Protein AF-A0A964J403-F1 (afdb_monomer)

Solvent-accessible surface area (backbone atoms only — not comparable to full-atom values): 7083 Å² total; per-residue (Å²): 131,87,76,81,50,73,26,56,71,43,78,73,84,52,28,34,39,56,77,39,86,55,48,78,87,80,58,82,90,54,31,36,55,50,78,41,98,69,36,28,32,37,31,54,94,53,37,98,90,30,70,61,93,86,65,82,60,70,53,76,48,68,51,94,95,44,49,76,67,77,96,79,87,60,98,64,79,47,72,49,69,34,85,66,67,69,48,75,48,76,55,98,92,43,80,44,85,40,45,54,77,39,71,50,73,54,72,82,129

Mean predicted aligned error: 5.18 Å

Nearest PDB structures (foldseek):
  3d82-assembly1_E  TM=8.783E-01  e=3.094E+00  Shewanella frigidimarina NCIMB 400
  4axo-assembly1_A  TM=6.082E-01  e=1.514E+00  Clostridioides difficile 630
  4axo-assembly1_B  TM=5.347E-01  e=1.921E+00  Clostridioides difficile 630

Secondary structure (DSSP, 8-state):
-PPPPBPPEEE-SSSEEE-SSSB----TTTB--EEETTTEEEE-S--SSS--SS----EEE--TT--SS-S---SSPEEEE--SSEEEEEETTEEEEEETT-EEEE---

Radius of gyration: 15.81 Å; Cα contacts (8 Å, |Δi|>4): 173; chains: 1; bounding box: 31×32×48 Å

Structure (mmCIF, N/CA/C/O backbone):
data_AF-A0A964J403-F1
#
_entry.id   AF-A0A964J403-F1
#
loop_
_atom_site.group_PDB
_atom_site.id
_atom_site.type_symbol
_atom_site.label_atom_id
_atom_site.label_alt_id
_atom_site.label_comp_id
_atom_site.label_asym_id
_atom_site.label_entity_id
_atom_site.label_seq_id
_atom_site.pdbx_PDB_ins_code
_atom_site.Cartn_x
_atom_site.Cartn_y
_atom_site.Cartn_z
_atom_site.occupancy
_atom_site.B_iso_or_equiv
_atom_site.auth_seq_id
_atom_site.auth_comp_id
_atom_site.auth_asym_id
_atom_site.auth_atom_id
_atom_site.pdbx_PDB_model_num
ATOM 1 N N . MET A 1 1 ? 5.113 17.030 -30.035 1.00 48.69 1 MET A N 1
ATOM 2 C CA . MET A 1 1 ? 5.174 16.683 -28.602 1.00 48.69 1 MET A CA 1
ATOM 3 C C . MET A 1 1 ? 5.613 15.235 -28.531 1.00 48.69 1 MET A C 1
ATOM 5 O O . MET A 1 1 ? 4.927 14.407 -29.115 1.00 48.69 1 MET A O 1
ATOM 9 N N . GLY A 1 2 ? 6.782 14.941 -27.960 1.00 63.09 2 GLY A N 1
ATOM 10 C CA . GLY A 1 2 ? 7.170 13.550 -27.713 1.00 63.09 2 GLY A CA 1
ATOM 11 C C . GLY A 1 2 ? 6.338 13.019 -26.549 1.00 63.09 2 GLY A C 1
ATOM 12 O O . GLY A 1 2 ? 6.264 13.692 -25.524 1.00 63.09 2 GLY A O 1
ATOM 13 N N . GLY A 1 3 ? 5.649 11.894 -26.736 1.00 78.44 3 GLY A N 1
ATOM 14 C CA . GLY A 1 3 ? 4.955 11.219 -25.639 1.00 78.44 3 GLY A CA 1
ATOM 15 C C . GLY A 1 3 ? 5.959 10.623 -24.652 1.00 78.44 3 GLY A C 1
ATOM 16 O O . GLY A 1 3 ? 7.084 10.306 -25.035 1.00 78.44 3 GLY A O 1
ATOM 17 N N . VAL A 1 4 ? 5.551 10.478 -23.393 1.00 85.31 4 VAL A N 1
ATOM 18 C CA . VAL A 1 4 ? 6.304 9.701 -22.400 1.00 85.31 4 VAL A CA 1
ATOM 19 C C . VAL A 1 4 ? 6.197 8.217 -22.777 1.00 85.31 4 VAL A C 1
ATOM 21 O O . VAL A 1 4 ? 5.108 7.750 -23.119 1.00 85.31 4 VAL A O 1
ATOM 24 N N . SER A 1 5 ? 7.316 7.491 -22.779 1.00 91.00 5 SER A N 1
ATOM 25 C CA . SER A 1 5 ? 7.351 6.055 -23.084 1.00 91.00 5 SER A CA 1
ATOM 26 C C . SER A 1 5 ? 6.756 5.212 -21.956 1.00 91.00 5 SER A C 1
ATOM 28 O O . SER A 1 5 ? 6.735 5.641 -20.803 1.00 91.00 5 SER A O 1
ATOM 30 N N . GLU A 1 6 ? 6.281 4.013 -22.299 1.00 92.62 6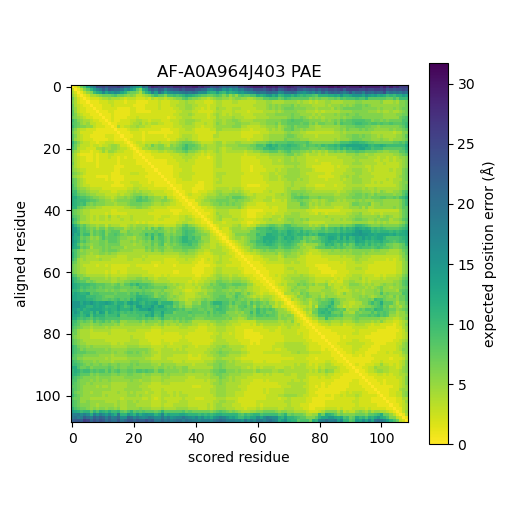 GLU A N 1
ATOM 31 C CA . GLU A 1 6 ? 5.914 3.006 -21.301 1.00 92.62 6 GLU A CA 1
ATOM 32 C C . GLU A 1 6 ? 7.178 2.507 -20.589 1.00 92.62 6 GLU A C 1
ATOM 34 O O . GLU A 1 6 ? 8.188 2.229 -21.242 1.00 92.62 6 GLU A O 1
ATOM 39 N N . ALA A 1 7 ? 7.119 2.424 -19.264 1.00 91.06 7 ALA A N 1
ATOM 40 C CA . ALA A 1 7 ? 8.159 1.863 -18.423 1.00 91.06 7 ALA A CA 1
ATOM 41 C C . ALA A 1 7 ? 8.146 0.327 -18.526 1.00 91.06 7 ALA A C 1
ATOM 43 O O . ALA A 1 7 ? 7.073 -0.279 -18.440 1.00 91.06 7 ALA A O 1
ATOM 44 N N . PRO A 1 8 ? 9.307 -0.330 -18.694 1.00 92.00 8 PRO A N 1
ATOM 45 C CA . PRO A 1 8 ? 9.379 -1.783 -18.636 1.00 92.00 8 PRO A CA 1
ATOM 46 C C . PRO A 1 8 ? 9.033 -2.292 -17.230 1.00 92.00 8 PRO A C 1
ATOM 48 O O . PRO A 1 8 ? 9.377 -1.666 -16.227 1.00 92.00 8 PRO A O 1
ATOM 51 N N . LEU A 1 9 ? 8.368 -3.448 -17.178 1.00 93.00 9 LEU A N 1
ATOM 52 C CA . LEU A 1 9 ? 8.121 -4.203 -15.953 1.00 93.00 9 LEU A CA 1
ATOM 53 C C . LEU A 1 9 ? 9.049 -5.415 -15.926 1.00 93.00 9 LEU A C 1
ATOM 55 O O . LEU A 1 9 ? 9.011 -6.242 -16.842 1.00 93.00 9 LEU A O 1
ATOM 59 N N . GLU A 1 10 ? 9.843 -5.538 -14.872 1.00 93.12 10 GLU A N 1
ATOM 60 C CA . GLU A 1 10 ? 10.769 -6.654 -14.683 1.00 93.12 10 GLU A CA 1
ATOM 61 C C . GLU A 1 10 ? 10.455 -7.407 -13.390 1.00 93.12 10 GLU A C 1
ATOM 63 O O . GLU A 1 10 ? 9.905 -6.849 -12.440 1.00 93.12 10 GLU A O 1
ATOM 68 N N . ASP A 1 11 ? 10.772 -8.701 -13.368 1.00 93.38 11 ASP A N 1
ATOM 69 C CA . ASP A 1 11 ? 10.603 -9.537 -12.181 1.00 93.38 11 ASP A CA 1
ATOM 70 C C . ASP A 1 11 ? 11.682 -9.199 -11.143 1.00 93.38 11 ASP A C 1
ATOM 72 O O . ASP A 1 11 ? 12.864 -9.492 -11.336 1.00 93.38 11 ASP A O 1
ATOM 76 N N . ALA A 1 12 ? 11.261 -8.596 -10.031 1.00 88.31 12 ALA A N 1
ATOM 77 C CA . ALA A 1 12 ? 12.111 -8.242 -8.897 1.00 88.31 12 ALA A CA 1
ATOM 78 C C . ALA A 1 12 ? 12.355 -9.429 -7.935 1.00 88.31 12 ALA A C 1
ATOM 80 O O . ALA A 1 12 ? 12.987 -9.281 -6.890 1.00 88.31 12 ALA A O 1
ATOM 81 N N . GLY A 1 13 ? 11.850 -10.623 -8.262 1.00 90.88 13 GLY A N 1
ATOM 82 C CA . GLY A 1 13 ? 11.938 -11.846 -7.461 1.00 90.88 13 GLY A CA 1
ATOM 83 C C . GLY A 1 13 ? 10.745 -12.061 -6.526 1.00 90.88 13 GLY A C 1
ATOM 84 O O . GLY A 1 13 ? 10.481 -13.195 -6.124 1.00 90.88 13 GLY A O 1
ATOM 85 N N . ALA A 1 14 ? 10.002 -10.999 -6.209 1.00 91.62 14 ALA A N 1
ATOM 86 C CA . ALA A 1 14 ? 8.753 -11.044 -5.444 1.00 91.62 14 ALA A CA 1
ATOM 87 C C . ALA A 1 14 ? 7.549 -10.492 -6.234 1.00 91.62 14 ALA A C 1
ATOM 89 O O . ALA A 1 14 ? 6.512 -10.192 -5.642 1.00 91.62 14 ALA A O 1
ATOM 90 N N . GLY A 1 15 ? 7.692 -10.363 -7.558 1.00 94.12 15 GLY A N 1
ATOM 91 C CA . GLY A 1 15 ? 6.688 -9.833 -8.481 1.00 94.12 15 GLY A CA 1
ATOM 92 C C . GLY A 1 15 ? 7.256 -8.756 -9.406 1.00 94.12 15 GLY A C 1
ATOM 93 O O . GLY A 1 15 ? 8.454 -8.481 -9.399 1.00 94.12 15 GLY A O 1
ATOM 94 N N . LEU A 1 16 ? 6.390 -8.162 -10.227 1.00 94.06 16 LEU A N 1
ATOM 95 C CA . LEU A 1 16 ? 6.773 -7.173 -11.233 1.00 94.06 16 LEU A CA 1
ATOM 96 C C . LEU A 1 16 ? 6.964 -5.776 -10.630 1.00 94.06 16 LEU A C 1
ATOM 98 O O . LEU A 1 16 ? 6.081 -5.272 -9.931 1.00 94.06 16 LEU A O 1
ATOM 102 N N . ALA A 1 17 ? 8.068 -5.122 -10.980 1.00 91.62 17 ALA A N 1
ATOM 103 C CA . ALA A 1 17 ? 8.355 -3.734 -10.630 1.00 91.62 17 ALA A CA 1
ATOM 104 C C . ALA A 1 17 ? 8.697 -2.911 -11.887 1.00 91.62 17 ALA A C 1
ATOM 106 O O . ALA A 1 17 ? 9.310 -3.448 -12.815 1.00 91.62 17 ALA A O 1
ATOM 107 N N . PRO A 1 18 ? 8.311 -1.622 -11.949 1.00 90.50 18 PRO A N 1
ATOM 108 C CA . PRO A 1 18 ? 8.768 -0.724 -13.004 1.00 90.50 18 PRO A CA 1
ATOM 109 C C . PRO A 1 18 ? 10.267 -0.423 -12.848 1.00 90.50 18 PRO A C 1
ATOM 111 O O . PRO A 1 18 ? 10.737 -0.123 -11.747 1.00 90.50 18 PRO A O 1
ATOM 114 N N . THR A 1 19 ? 11.022 -0.505 -13.948 1.00 88.12 19 THR A N 1
ATOM 115 C CA . THR A 1 19 ? 12.489 -0.317 -13.952 1.00 88.12 19 THR A CA 1
ATOM 116 C C . THR A 1 19 ? 12.965 0.887 -14.768 1.00 88.12 19 THR A C 1
ATOM 118 O O . THR A 1 19 ? 14.113 0.945 -15.216 1.00 88.12 19 THR A O 1
ATOM 121 N N . GLY A 1 20 ? 12.119 1.902 -14.944 1.00 83.81 20 GLY A N 1
ATOM 122 C CA . GLY A 1 20 ? 12.558 3.173 -15.505 1.00 83.81 20 GLY A CA 1
ATOM 123 C C . GLY A 1 20 ? 11.433 4.168 -15.729 1.00 83.81 20 GLY A C 1
ATOM 124 O O . GLY A 1 20 ? 10.280 3.790 -15.870 1.00 83.81 20 GLY A O 1
ATOM 125 N N . ASN A 1 21 ? 11.811 5.440 -15.859 1.00 82.94 21 ASN A N 1
ATOM 126 C CA . ASN A 1 21 ? 10.866 6.542 -16.027 1.00 82.94 21 ASN A CA 1
ATOM 127 C C . ASN A 1 21 ? 9.835 6.267 -17.137 1.00 82.94 21 ASN A C 1
ATOM 129 O O . ASN A 1 21 ? 10.196 6.011 -18.291 1.00 82.94 21 ASN A O 1
ATOM 133 N N . GLY A 1 22 ? 8.553 6.420 -16.822 1.00 87.31 22 GLY A N 1
ATOM 134 C CA . GLY A 1 22 ? 7.491 6.243 -17.800 1.00 87.31 22 GLY A CA 1
ATOM 135 C C . GLY A 1 22 ? 6.121 6.052 -17.172 1.00 87.31 22 GLY A C 1
ATOM 136 O O . GLY A 1 22 ? 5.941 6.203 -15.968 1.00 87.31 22 GLY A O 1
ATOM 137 N N . TRP A 1 23 ? 5.139 5.725 -18.006 1.00 90.31 23 TRP A N 1
ATOM 138 C CA . TRP A 1 23 ? 3.854 5.204 -17.532 1.00 90.31 23 TRP A CA 1
ATOM 139 C C . TRP A 1 23 ? 3.883 3.674 -17.540 1.00 90.31 23 TRP A C 1
ATOM 141 O O . TRP A 1 23 ? 4.597 3.089 -18.342 1.00 90.31 23 TRP A O 1
ATOM 151 N N . PHE A 1 24 ? 3.095 3.013 -16.698 1.00 91.31 24 PHE A N 1
ATOM 152 C CA . PHE A 1 24 ? 2.953 1.555 -16.717 1.00 91.31 24 PHE A CA 1
ATOM 153 C C . PHE A 1 24 ? 1.514 1.146 -16.408 1.00 91.31 24 PHE A C 1
ATOM 155 O O . PHE A 1 24 ? 0.753 1.891 -15.785 1.00 91.31 24 PHE A O 1
ATOM 162 N N . VAL A 1 25 ? 1.145 -0.063 -16.826 1.00 93.88 25 VAL A N 1
ATOM 163 C CA . VAL A 1 25 ? -0.095 -0.725 -16.411 1.00 93.88 25 VAL A CA 1
ATOM 164 C C . VAL A 1 25 ? 0.257 -2.107 -15.886 1.00 93.88 25 VAL A C 1
ATOM 166 O O . VAL A 1 25 ? 0.773 -2.948 -16.614 1.00 93.88 25 VAL A O 1
ATOM 169 N N . VAL A 1 26 ? -0.056 -2.357 -14.618 1.00 92.81 26 VAL A N 1
ATOM 170 C CA . VAL A 1 26 ? 0.216 -3.634 -13.957 1.00 92.81 26 VAL A CA 1
ATOM 171 C C . VAL A 1 26 ? -0.976 -4.040 -13.101 1.00 92.81 26 VAL A C 1
ATOM 173 O O . VAL A 1 26 ? -1.658 -3.201 -12.509 1.00 92.81 26 VAL A O 1
ATOM 176 N N . ASN A 1 27 ? -1.265 -5.338 -13.053 1.00 95.19 27 ASN A N 1
ATOM 177 C CA . ASN A 1 27 ? -2.257 -5.854 -12.124 1.00 95.19 27 ASN A CA 1
ATOM 178 C C . ASN A 1 27 ? -1.635 -5.943 -10.727 1.00 95.19 27 ASN A C 1
ATOM 180 O O . ASN A 1 27 ? -0.570 -6.527 -10.574 1.00 95.19 27 ASN A O 1
ATOM 184 N N . VAL A 1 28 ? -2.333 -5.441 -9.708 1.00 95.00 28 VAL A N 1
ATOM 185 C CA . VAL A 1 28 ? -1.893 -5.461 -8.299 1.00 95.00 28 VAL A CA 1
ATOM 186 C C . VAL A 1 28 ? -1.480 -6.860 -7.817 1.00 95.00 28 VAL A C 1
ATOM 188 O O . VAL A 1 28 ? -0.587 -7.006 -6.994 1.00 95.00 28 VAL A O 1
ATOM 191 N N . ARG A 1 29 ? -2.100 -7.925 -8.332 1.00 94.31 29 ARG A N 1
ATOM 192 C CA . ARG A 1 29 ? -1.731 -9.298 -7.948 1.00 94.31 29 ARG A CA 1
ATOM 193 C C . ARG A 1 29 ? -0.345 -9.718 -8.461 1.00 94.31 29 ARG A C 1
ATOM 195 O O . ARG A 1 29 ? 0.231 -10.650 -7.920 1.00 94.31 29 ARG A O 1
ATOM 202 N N . ASP A 1 30 ? 0.113 -9.087 -9.541 1.00 95.69 30 ASP A N 1
ATOM 203 C CA . ASP A 1 30 ? 1.316 -9.451 -10.286 1.00 95.69 30 ASP A CA 1
ATOM 204 C C . ASP A 1 30 ? 2.497 -8.524 -9.921 1.00 95.69 30 ASP A C 1
ATOM 206 O O . ASP A 1 30 ? 3.616 -8.772 -10.359 1.00 95.69 30 ASP A O 1
ATOM 210 N N . THR A 1 31 ? 2.274 -7.465 -9.127 1.00 94.69 31 THR A N 1
ATOM 211 C CA . THR A 1 31 ? 3.329 -6.535 -8.686 1.00 94.69 31 THR A CA 1
ATOM 212 C C . THR A 1 31 ? 4.264 -7.149 -7.659 1.00 94.69 31 THR A C 1
ATOM 214 O O . THR A 1 31 ? 3.938 -8.154 -7.039 1.00 94.69 31 THR A O 1
ATOM 217 N N . GLU A 1 32 ? 5.400 -6.505 -7.419 1.00 93.62 32 GLU A N 1
ATOM 218 C CA . GLU A 1 32 ? 6.256 -6.827 -6.283 1.00 93.62 32 GLU A CA 1
ATOM 219 C C . GLU A 1 32 ? 5.525 -6.607 -4.945 1.00 93.62 32 GLU A C 1
ATOM 221 O O . GLU A 1 32 ? 4.988 -5.526 -4.680 1.00 93.62 32 GLU A O 1
ATOM 226 N N . TRP A 1 33 ? 5.516 -7.639 -4.094 1.00 94.31 33 TRP A N 1
ATOM 227 C CA . TRP A 1 33 ? 4.949 -7.585 -2.745 1.00 94.31 33 TRP A CA 1
ATOM 228 C C . TRP A 1 33 ? 6.024 -7.736 -1.674 1.00 94.31 33 TRP A C 1
ATOM 230 O O . TRP A 1 33 ? 6.742 -8.734 -1.613 1.00 94.31 33 TRP A O 1
ATOM 240 N N . MET A 1 34 ? 6.047 -6.796 -0.734 1.00 91.75 34 MET A N 1
ATOM 241 C CA . MET A 1 34 ? 6.797 -6.929 0.510 1.00 91.75 34 MET A CA 1
ATOM 242 C C . MET A 1 34 ? 5.889 -7.489 1.599 1.00 91.75 34 MET A C 1
ATOM 244 O O . MET A 1 34 ? 4.747 -7.062 1.738 1.00 91.75 34 MET A O 1
ATOM 248 N N . THR A 1 35 ? 6.388 -8.442 2.389 1.00 91.25 35 THR A N 1
ATOM 249 C CA . THR A 1 35 ? 5.634 -9.052 3.495 1.00 91.25 35 THR A CA 1
ATOM 250 C C . THR A 1 35 ? 6.417 -8.963 4.797 1.00 91.25 35 THR A C 1
ATOM 252 O O . THR A 1 35 ? 7.594 -9.314 4.861 1.00 91.25 35 THR A O 1
ATOM 255 N N . SER A 1 36 ? 5.741 -8.525 5.853 1.00 88.44 36 SER A N 1
ATOM 256 C CA . SER A 1 36 ? 6.255 -8.402 7.210 1.00 88.44 36 SER A CA 1
ATOM 257 C C . SER A 1 36 ? 5.339 -9.124 8.189 1.00 88.44 36 SER A C 1
ATOM 259 O O . SER A 1 36 ? 4.125 -8.937 8.190 1.00 88.44 36 SER A O 1
ATOM 261 N N . GLN A 1 37 ? 5.931 -9.883 9.114 1.00 85.56 37 GLN A N 1
ATOM 262 C CA . GLN A 1 37 ? 5.174 -10.506 10.207 1.00 85.56 37 GLN A CA 1
ATOM 263 C C . GLN A 1 37 ? 4.542 -9.472 11.159 1.00 85.56 37 GLN A C 1
ATOM 265 O O . GLN A 1 37 ? 3.608 -9.800 11.892 1.00 85.56 37 GLN A O 1
ATOM 270 N N . SER A 1 38 ? 5.053 -8.237 11.164 1.00 86.06 38 SER A N 1
ATOM 271 C CA . SER A 1 38 ? 4.611 -7.171 12.069 1.00 86.06 38 SER A CA 1
ATOM 272 C C . SER A 1 38 ? 3.612 -6.208 11.430 1.00 86.06 38 SER A C 1
ATOM 274 O O . SER A 1 38 ? 2.743 -5.711 12.142 1.00 86.06 38 SER A O 1
ATOM 276 N N . PHE A 1 39 ? 3.740 -5.953 10.121 1.00 86.56 39 PHE A N 1
ATOM 277 C CA . PHE A 1 39 ? 3.044 -4.862 9.418 1.00 86.56 39 PHE A CA 1
ATOM 278 C C . PHE A 1 39 ? 2.166 -5.326 8.246 1.00 86.56 39 PHE A C 1
ATOM 280 O O . PHE A 1 39 ? 1.635 -4.505 7.507 1.00 86.56 39 PHE A O 1
ATOM 287 N N . GLY A 1 40 ? 2.003 -6.640 8.073 1.00 91.19 40 GLY A N 1
ATOM 288 C CA . GLY A 1 40 ? 1.246 -7.198 6.956 1.00 91.19 40 GLY A CA 1
ATOM 289 C C . GLY A 1 40 ? 2.042 -7.171 5.654 1.00 91.19 40 GLY A C 1
ATOM 290 O O . GLY A 1 40 ? 3.274 -7.241 5.664 1.00 91.19 40 GLY A O 1
ATOM 291 N N . SER A 1 41 ? 1.333 -7.096 4.535 1.00 94.19 41 SER A N 1
ATOM 292 C CA . SER A 1 41 ? 1.927 -7.106 3.198 1.00 94.19 41 SER A CA 1
ATOM 293 C C . SER A 1 41 ? 1.557 -5.847 2.433 1.00 94.19 41 SER A C 1
ATOM 295 O O . SER A 1 41 ? 0.457 -5.331 2.605 1.00 94.19 41 SER A O 1
ATOM 297 N N . GLY A 1 42 ? 2.432 -5.373 1.551 1.00 94.00 42 GLY A N 1
ATOM 298 C CA . GLY A 1 42 ? 2.097 -4.253 0.683 1.00 94.00 42 GLY A CA 1
ATOM 299 C C . GLY A 1 42 ? 2.917 -4.180 -0.595 1.00 94.00 42 GLY A C 1
ATOM 300 O O . GLY A 1 42 ? 4.011 -4.741 -0.681 1.00 94.00 42 GLY A O 1
ATOM 301 N N . CYS A 1 43 ? 2.372 -3.468 -1.577 1.00 93.56 43 CYS A N 1
ATOM 302 C CA . CYS A 1 43 ? 3.036 -3.128 -2.832 1.00 93.56 43 CYS A CA 1
ATOM 303 C C . CYS A 1 43 ? 3.016 -1.606 -3.034 1.00 93.56 43 CYS A C 1
ATOM 305 O O . CYS A 1 43 ? 1.986 -0.962 -2.817 1.00 93.56 43 CYS A O 1
ATOM 307 N N . MET A 1 44 ? 4.152 -1.031 -3.434 1.00 88.44 44 MET A N 1
ATOM 308 C CA . MET A 1 44 ? 4.357 0.427 -3.490 1.00 88.44 44 MET A CA 1
ATOM 309 C C . MET A 1 44 ? 4.297 1.009 -4.909 1.00 88.44 44 MET A C 1
ATOM 311 O O . MET A 1 44 ? 4.304 2.219 -5.055 1.00 88.44 44 MET A O 1
ATOM 315 N N . PHE A 1 45 ? 4.217 0.165 -5.947 1.00 89.62 45 PHE A N 1
ATOM 316 C CA . PHE A 1 45 ? 4.217 0.580 -7.364 1.00 89.62 45 PHE A CA 1
ATOM 317 C C . PHE A 1 45 ? 5.377 1.522 -7.750 1.00 89.62 45 PHE A C 1
ATOM 319 O O . PHE A 1 45 ? 5.279 2.272 -8.716 1.00 89.62 45 PHE A O 1
ATOM 326 N N . GLU A 1 46 ? 6.470 1.455 -6.998 1.00 84.06 46 GLU A N 1
ATOM 327 C CA . GLU A 1 46 ? 7.673 2.272 -7.119 1.00 84.06 46 GLU A CA 1
ATOM 328 C C . GLU A 1 46 ? 8.878 1.385 -6.807 1.00 84.06 46 GLU A C 1
ATOM 330 O O . GLU A 1 46 ? 8.757 0.394 -6.079 1.00 84.06 46 GLU A O 1
ATOM 335 N N . SER A 1 47 ? 10.046 1.753 -7.326 1.00 76.12 47 SER A N 1
ATOM 336 C CA . SER A 1 47 ? 11.314 1.100 -7.008 1.00 76.12 47 SER A CA 1
ATOM 337 C C . SER A 1 47 ? 12.331 2.118 -6.488 1.00 76.12 47 SER A C 1
ATOM 339 O O . SER A 1 47 ? 12.131 3.330 -6.549 1.00 76.12 47 SER A O 1
ATOM 341 N N . ARG A 1 48 ? 13.462 1.637 -5.957 1.00 69.81 48 ARG A N 1
ATOM 342 C CA . ARG A 1 48 ? 14.563 2.527 -5.537 1.00 69.81 48 ARG A CA 1
ATOM 343 C C . ARG A 1 48 ? 15.123 3.351 -6.695 1.00 69.81 48 ARG A C 1
ATOM 345 O O . ARG A 1 48 ? 15.645 4.437 -6.455 1.00 69.81 48 ARG A O 1
ATOM 352 N N . ASP A 1 49 ? 15.036 2.808 -7.904 1.00 70.38 49 ASP A N 1
ATOM 353 C CA . ASP A 1 49 ? 15.581 3.399 -9.121 1.00 70.38 49 ASP A CA 1
ATOM 354 C C . ASP A 1 49 ? 14.536 4.235 -9.882 1.00 70.38 49 ASP A C 1
ATOM 356 O O . ASP A 1 49 ? 14.904 5.018 -10.757 1.00 70.38 49 ASP A O 1
ATOM 360 N N . ASP A 1 50 ? 13.253 4.102 -9.527 1.00 75.31 50 ASP A N 1
ATOM 361 C CA . ASP A 1 50 ? 12.127 4.795 -10.153 1.00 75.31 50 ASP A CA 1
ATOM 362 C C . ASP A 1 50 ? 11.038 5.110 -9.112 1.00 75.31 50 ASP A C 1
ATOM 364 O O . ASP A 1 50 ? 10.181 4.279 -8.797 1.00 75.31 50 ASP A O 1
ATOM 368 N N . SER A 1 51 ? 11.112 6.314 -8.536 1.00 78.81 51 SER A N 1
ATOM 369 C CA . SER A 1 51 ? 10.138 6.837 -7.572 1.00 78.81 51 SER A CA 1
ATOM 370 C C . SER A 1 51 ? 9.205 7.862 -8.217 1.00 78.81 51 SER A C 1
ATOM 372 O O . SER A 1 51 ? 9.592 8.586 -9.136 1.00 78.81 51 SER A O 1
ATOM 374 N N . CYS A 1 52 ? 7.974 7.970 -7.717 1.00 79.75 52 CYS A N 1
ATOM 375 C CA . CYS A 1 52 ? 7.004 8.976 -8.123 1.00 79.75 52 CYS A CA 1
ATOM 376 C C . CYS A 1 5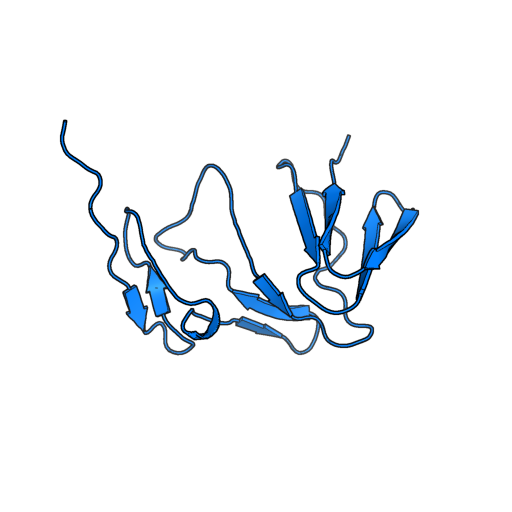2 ? 7.138 10.215 -7.219 1.00 79.75 52 CYS A C 1
ATOM 378 O O . CYS A 1 52 ? 6.647 10.245 -6.090 1.00 79.75 52 CYS A O 1
ATOM 380 N N . PRO A 1 53 ? 7.758 11.307 -7.699 1.00 78.88 53 PRO A N 1
ATOM 381 C CA . PRO A 1 53 ? 8.116 12.435 -6.839 1.00 78.88 53 PRO A CA 1
ATOM 382 C C . PRO A 1 53 ? 6.917 13.273 -6.377 1.00 78.88 53 PRO A C 1
ATOM 384 O O . PRO A 1 53 ? 7.075 14.142 -5.523 1.00 78.88 53 PRO A O 1
ATOM 387 N N . GLN A 1 54 ? 5.742 13.092 -6.985 1.00 84.31 54 GLN A N 1
ATOM 388 C CA . GLN A 1 54 ? 4.570 13.931 -6.724 1.00 84.31 54 GLN A CA 1
ATOM 389 C C . GLN A 1 54 ? 3.557 13.268 -5.793 1.00 84.31 54 GLN A C 1
ATOM 391 O O . GLN A 1 54 ? 2.967 13.955 -4.962 1.00 84.31 54 GLN A O 1
ATOM 396 N N . PHE A 1 55 ? 3.311 11.970 -5.965 1.00 85.50 55 PHE A N 1
ATOM 397 C CA . PHE A 1 55 ? 2.408 11.201 -5.117 1.00 85.50 55 PHE A CA 1
ATOM 398 C C . PHE A 1 55 ? 2.735 9.710 -5.223 1.00 85.50 55 PHE A C 1
ATOM 400 O O . PHE A 1 55 ? 2.922 9.199 -6.325 1.00 85.50 55 PHE A O 1
ATOM 407 N N . GLY A 1 56 ? 2.733 9.016 -4.089 1.00 88.19 56 GLY A N 1
ATOM 408 C CA . GLY A 1 56 ? 2.785 7.559 -4.036 1.00 88.19 56 GLY A CA 1
ATOM 409 C C . GLY A 1 56 ? 1.380 6.967 -3.946 1.00 88.19 56 GLY A C 1
ATOM 410 O O . GLY A 1 56 ? 0.463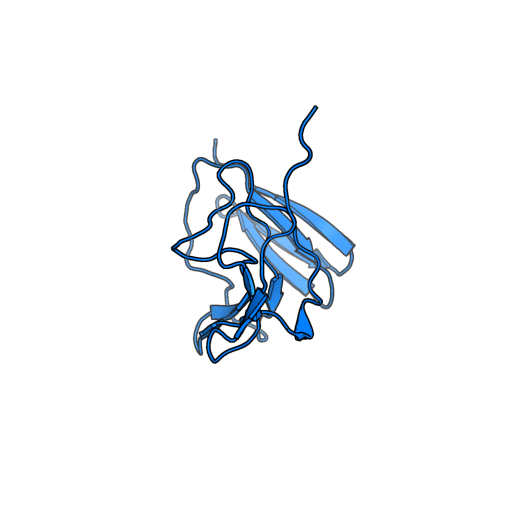 7.571 -3.387 1.00 88.19 56 GLY A O 1
ATOM 411 N N . ILE A 1 57 ? 1.203 5.766 -4.486 1.00 90.94 57 ILE A N 1
ATOM 412 C CA . ILE A 1 57 ? 0.049 4.913 -4.195 1.00 90.94 57 ILE A CA 1
ATOM 413 C C . ILE A 1 57 ? 0.617 3.614 -3.650 1.00 90.94 57 ILE A C 1
ATOM 415 O O . ILE A 1 57 ? 1.619 3.127 -4.148 1.00 90.94 57 ILE A O 1
ATOM 419 N N . ASN A 1 58 ? -0.029 3.026 -2.651 1.00 92.81 58 ASN A N 1
ATOM 420 C CA . ASN A 1 58 ? 0.275 1.670 -2.229 1.00 92.81 58 ASN A CA 1
ATOM 421 C C . ASN A 1 58 ? -1.018 0.889 -1.991 1.00 92.81 58 ASN A C 1
ATOM 423 O O . ASN A 1 58 ? -2.099 1.457 -1.814 1.00 92.81 58 ASN A O 1
ATOM 427 N N . VAL A 1 59 ? -0.909 -0.435 -2.03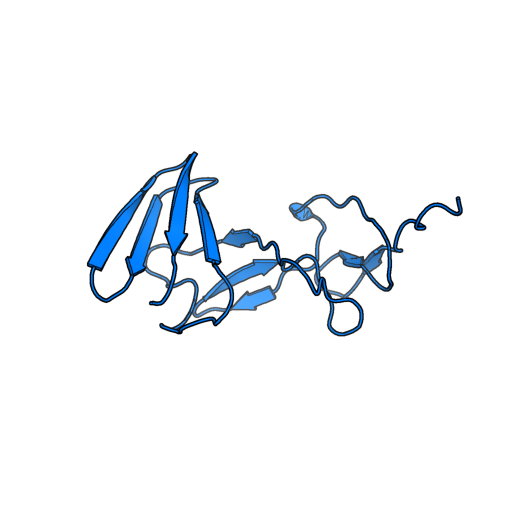7 1.00 95.25 59 VAL A N 1
ATOM 428 C CA . VAL A 1 59 ? -1.948 -1.331 -1.530 1.00 95.25 59 VAL A CA 1
ATOM 429 C C . VAL A 1 59 ? -1.343 -2.100 -0.373 1.00 95.25 59 VAL A C 1
ATOM 431 O O . VAL A 1 59 ? -0.336 -2.779 -0.552 1.00 95.25 59 VAL A O 1
ATOM 434 N N . SER A 1 60 ? -1.986 -2.010 0.789 1.00 94.75 60 SER A N 1
ATOM 435 C CA . SER A 1 60 ? -1.624 -2.762 1.990 1.00 94.75 60 SER A CA 1
ATOM 436 C C . SER A 1 60 ? -2.708 -3.774 2.347 1.00 94.75 60 SER A C 1
ATOM 438 O O . SER A 1 60 ? -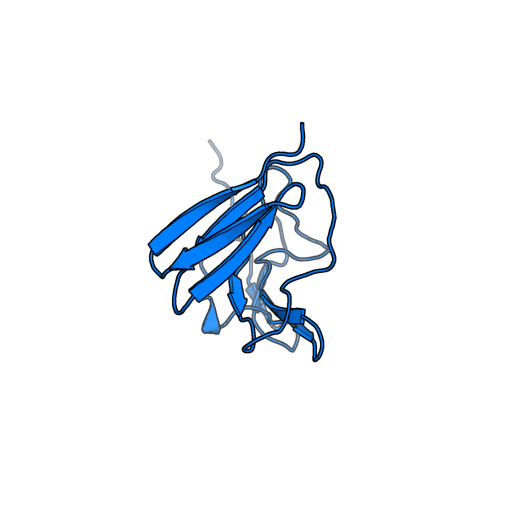3.905 -3.493 2.265 1.00 94.75 60 SER A O 1
ATOM 440 N N . VAL A 1 61 ? -2.278 -4.947 2.797 1.00 94.62 61 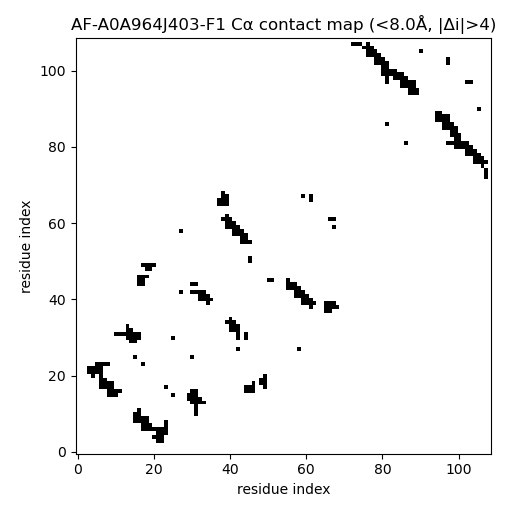VAL A N 1
ATOM 441 C CA . VAL A 1 61 ? -3.112 -6.003 3.367 1.00 94.62 61 VAL A CA 1
ATOM 442 C C . VAL A 1 61 ? -2.696 -6.189 4.819 1.00 94.62 61 VAL A C 1
ATOM 444 O O . VAL A 1 61 ? -1.549 -6.531 5.110 1.00 94.62 61 VAL A O 1
ATOM 447 N N . LEU A 1 62 ? -3.640 -5.950 5.728 1.00 93.56 62 LEU A N 1
ATOM 448 C CA . LEU A 1 62 ? -3.428 -6.021 7.170 1.00 93.56 62 LEU A CA 1
ATOM 449 C C . LEU A 1 62 ? -4.087 -7.271 7.740 1.00 93.56 62 LEU A C 1
ATOM 451 O O . LEU A 1 62 ? -5.254 -7.550 7.466 1.00 93.56 62 LEU A O 1
ATOM 455 N N . GLU A 1 63 ? -3.350 -7.983 8.586 1.00 90.31 63 GLU A N 1
ATOM 456 C CA . GLU A 1 63 ? -3.919 -9.053 9.400 1.00 90.31 63 GLU A CA 1
ATOM 457 C C . GLU A 1 63 ? -4.743 -8.474 10.564 1.00 90.31 63 GLU A C 1
ATOM 459 O O . GLU A 1 63 ? -4.419 -7.394 11.075 1.00 90.31 63 GLU A O 1
ATOM 464 N N . PRO A 1 64 ? -5.776 -9.185 11.054 1.00 89.06 64 PRO A N 1
ATOM 465 C CA . PRO A 1 64 ? -6.578 -8.730 12.185 1.00 89.06 64 PRO A CA 1
ATOM 466 C C . PRO A 1 64 ? -5.723 -8.349 13.402 1.00 89.06 64 PRO A C 1
ATOM 468 O O . PRO A 1 64 ? -4.922 -9.138 13.904 1.00 89.06 64 PRO A O 1
ATOM 471 N N . GLY A 1 65 ? -5.902 -7.119 13.887 1.00 87.06 65 GLY A N 1
ATOM 472 C CA . GLY A 1 65 ? -5.164 -6.584 15.035 1.00 87.06 65 GLY A CA 1
ATOM 473 C C . GLY A 1 65 ? -3.709 -6.188 14.752 1.00 87.06 65 GLY A C 1
ATOM 474 O O . GLY A 1 65 ? -3.003 -5.821 15.692 1.00 87.06 65 GLY A O 1
ATOM 475 N N . ARG A 1 66 ? -3.239 -6.244 13.498 1.00 87.81 66 ARG A N 1
ATOM 476 C CA . ARG A 1 66 ? -1.908 -5.753 13.112 1.00 87.81 66 ARG A CA 1
ATOM 477 C C . ARG A 1 66 ? -1.965 -4.315 12.592 1.00 87.81 66 ARG A C 1
ATOM 479 O O . ARG A 1 66 ? -2.866 -3.986 11.823 1.00 87.81 66 ARG A O 1
ATOM 486 N N . PRO A 1 67 ? -1.013 -3.455 12.994 1.00 87.25 67 PRO A N 1
ATOM 487 C CA . PRO A 1 67 ? -0.916 -2.110 12.448 1.00 87.25 67 PRO A CA 1
ATOM 488 C C . PRO A 1 67 ? -0.300 -2.135 11.042 1.00 87.25 67 PRO A C 1
ATOM 490 O O . PRO A 1 67 ? 0.524 -2.995 10.744 1.00 87.25 67 PRO A O 1
ATOM 493 N N . ASN A 1 68 ? -0.644 -1.151 10.208 1.00 83.50 68 ASN A N 1
ATOM 494 C CA . ASN A 1 68 ? 0.013 -0.927 8.911 1.00 83.50 68 ASN A CA 1
ATOM 495 C C . ASN A 1 68 ? 1.451 -0.407 9.071 1.00 83.50 68 ASN A C 1
ATOM 497 O O . ASN A 1 68 ? 2.328 -0.684 8.263 1.00 83.50 68 ASN A O 1
ATOM 501 N N . CYS A 1 69 ? 1.695 0.366 10.125 1.00 80.75 69 CYS A N 1
ATOM 502 C CA . CYS A 1 69 ? 2.954 1.054 10.366 1.00 80.75 69 CYS A CA 1
ATOM 503 C C . CYS A 1 69 ? 3.051 1.476 11.838 1.00 80.75 69 CYS A C 1
ATOM 505 O O . CYS A 1 69 ? 2.093 1.367 12.608 1.00 80.75 69 CYS A O 1
ATOM 507 N N . LEU A 1 70 ? 4.231 1.942 12.245 1.00 82.69 70 LEU A N 1
ATOM 508 C CA . LEU A 1 70 ? 4.367 2.678 13.499 1.00 82.69 70 LEU A CA 1
ATOM 509 C C . LEU A 1 70 ? 3.774 4.081 13.331 1.00 82.69 70 LEU A C 1
ATOM 511 O O . LEU A 1 70 ? 3.749 4.619 12.224 1.00 82.69 70 LEU A O 1
ATOM 515 N N . TYR A 1 71 ? 3.324 4.674 14.438 1.00 75.44 71 TYR A N 1
ATOM 516 C CA . TYR A 1 71 ? 2.851 6.056 14.447 1.00 75.44 71 TYR A CA 1
ATOM 517 C C . TYR A 1 71 ? 3.965 6.987 13.952 1.00 75.44 71 TYR A C 1
ATOM 519 O O . TYR A 1 71 ? 5.055 7.004 14.530 1.00 75.44 71 TYR A O 1
ATOM 527 N N . HIS A 1 72 ? 3.701 7.727 12.880 1.00 77.56 72 HIS A N 1
ATOM 528 C CA . HIS A 1 72 ? 4.639 8.663 12.273 1.00 77.56 72 HIS A CA 1
ATOM 529 C C . HIS A 1 72 ? 3.886 9.871 11.714 1.00 77.56 72 HIS A C 1
ATOM 531 O O . HIS A 1 72 ? 2.663 9.850 11.586 1.00 77.56 72 HIS A O 1
ATOM 537 N N . SER A 1 73 ? 4.635 10.929 11.425 1.00 79.44 73 SER A N 1
ATOM 538 C CA . SER A 1 73 ? 4.154 12.108 10.714 1.00 79.44 73 SER A CA 1
ATOM 539 C C . SER A 1 73 ? 4.848 12.174 9.363 1.00 79.44 73 SER A C 1
ATOM 541 O O . SER A 1 73 ? 6.075 12.049 9.311 1.00 79.44 73 SER A O 1
ATOM 543 N N . GLU A 1 74 ? 4.093 12.436 8.307 1.00 76.44 74 GLU A N 1
ATOM 544 C CA . GLU A 1 74 ? 4.645 12.790 7.004 1.00 76.44 74 GLU A CA 1
ATOM 545 C C . GLU A 1 74 ? 4.427 14.277 6.724 1.00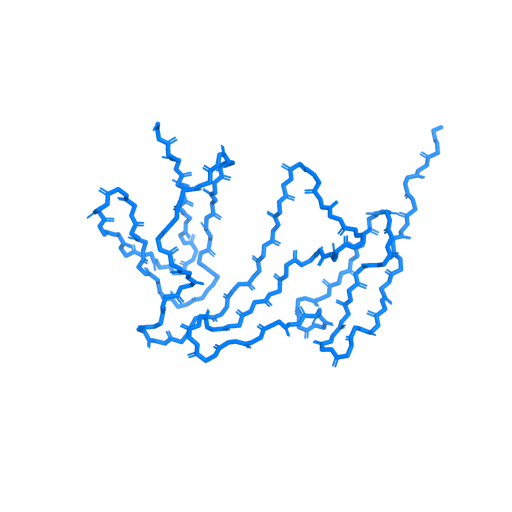 76.44 74 GLU A C 1
ATOM 547 O O . GLU A 1 74 ? 3.407 14.849 7.100 1.00 76.44 74 GLU A O 1
ATOM 552 N N . GLU A 1 75 ? 5.387 14.918 6.049 1.00 80.31 75 GLU A N 1
ATOM 553 C CA . GLU A 1 75 ? 5.186 16.284 5.538 1.00 80.31 75 GLU A CA 1
ATOM 554 C C . GLU A 1 75 ? 4.157 16.303 4.396 1.00 80.31 75 GLU A C 1
ATOM 556 O O . GLU A 1 75 ? 3.495 17.315 4.153 1.00 80.31 75 GLU A O 1
ATOM 561 N N . ALA A 1 76 ? 4.032 15.180 3.684 1.00 82.88 76 ALA A N 1
ATOM 562 C CA . ALA A 1 76 ? 3.064 14.990 2.623 1.00 82.88 76 ALA A CA 1
ATOM 563 C C . ALA A 1 76 ? 1.678 14.659 3.187 1.00 82.88 76 ALA A C 1
ATOM 565 O O . ALA A 1 76 ? 1.511 14.111 4.273 1.00 82.88 76 ALA A O 1
ATOM 566 N N . GLN A 1 77 ? 0.650 14.991 2.412 1.00 85.88 77 GLN A N 1
ATOM 567 C CA . GLN A 1 77 ? -0.710 14.619 2.755 1.00 85.88 77 GLN A CA 1
ATOM 568 C C . GLN A 1 77 ? -0.944 13.136 2.455 1.00 85.88 77 GLN A C 1
ATOM 570 O O . GLN A 1 77 ? -0.861 12.724 1.298 1.00 85.88 77 GLN A O 1
ATOM 575 N N . GLU A 1 78 ? -1.368 12.376 3.459 1.00 89.62 78 GLU A N 1
ATOM 576 C CA . GLU A 1 78 ? -1.730 10.970 3.296 1.00 89.62 78 GLU A CA 1
ATOM 577 C C . GLU A 1 78 ? -3.247 10.772 3.217 1.00 89.62 78 GLU A C 1
ATOM 579 O O . GLU A 1 78 ? -4.046 11.447 3.879 1.00 89.62 78 GLU A O 1
ATOM 584 N N . ALA A 1 79 ? -3.671 9.814 2.397 1.00 92.25 79 ALA A N 1
ATOM 585 C CA . ALA A 1 79 ? -5.064 9.412 2.300 1.00 92.25 79 ALA A CA 1
ATOM 586 C C . ALA A 1 79 ? -5.189 7.894 2.191 1.00 92.25 79 ALA A C 1
ATOM 588 O O . ALA A 1 79 ? -4.380 7.223 1.558 1.00 92.25 79 ALA A O 1
ATOM 589 N N . PHE A 1 80 ? -6.256 7.369 2.780 1.00 94.00 80 PHE A N 1
ATOM 590 C CA . PHE A 1 80 ? -6.555 5.950 2.855 1.00 94.00 80 PHE A CA 1
ATOM 591 C C . PHE A 1 80 ? -7.924 5.685 2.230 1.00 94.00 80 PHE A C 1
ATOM 593 O O . PHE A 1 80 ? -8.858 6.478 2.386 1.00 94.00 80 PHE A O 1
ATOM 600 N N . LEU A 1 81 ? -8.058 4.553 1.544 1.00 96.31 81 LEU A N 1
ATOM 601 C CA . LEU A 1 81 ? -9.324 4.016 1.050 1.00 96.31 81 LEU A CA 1
ATOM 602 C C . LEU A 1 81 ? -9.395 2.538 1.425 1.00 96.31 81 LEU A C 1
ATOM 604 O O . LEU A 1 81 ? -8.550 1.747 1.006 1.00 96.31 81 LEU A O 1
ATOM 608 N N . VAL A 1 82 ? -10.419 2.144 2.181 1.00 96.81 82 VAL A N 1
ATOM 609 C CA . VAL A 1 82 ? -10.600 0.736 2.548 1.00 96.81 82 VAL A CA 1
ATOM 610 C C . VAL A 1 82 ? -11.229 -0.010 1.373 1.00 96.81 82 VAL A C 1
ATOM 612 O O . VAL A 1 82 ? -12.409 0.165 1.072 1.00 96.81 82 VAL A O 1
ATOM 615 N N . LEU A 1 83 ? -10.459 -0.866 0.700 1.00 96.19 83 LEU A N 1
ATOM 616 C CA . LEU A 1 83 ? -10.966 -1.661 -0.427 1.00 96.19 83 LEU A CA 1
ATOM 617 C C . LEU A 1 83 ? -11.862 -2.822 0.034 1.00 96.19 83 LEU A C 1
ATOM 619 O O . LEU A 1 83 ? -12.864 -3.133 -0.610 1.00 96.19 83 LEU A O 1
ATOM 623 N N . SER A 1 84 ? -11.510 -3.454 1.155 1.00 96.12 84 SER A N 1
ATOM 624 C CA . SER A 1 84 ? -12.225 -4.588 1.744 1.00 96.12 84 SER A CA 1
ATOM 625 C C . SER A 1 84 ? -11.971 -4.658 3.251 1.00 96.12 84 SER A C 1
ATOM 627 O O . SER A 1 84 ? -10.938 -4.188 3.722 1.00 96.12 84 SER A O 1
ATOM 629 N N . GLY A 1 85 ? -12.900 -5.266 3.991 1.00 95.00 85 GLY A N 1
ATOM 630 C CA . GLY A 1 85 ? -12.819 -5.400 5.445 1.00 95.00 85 GLY A CA 1
ATOM 631 C C . GLY A 1 85 ? -13.095 -4.096 6.195 1.00 95.00 85 GLY A C 1
ATOM 632 O O . GLY A 1 85 ? -13.871 -3.248 5.743 1.00 95.00 85 GLY A O 1
ATOM 633 N N . GLU A 1 86 ? -12.467 -3.975 7.358 1.00 94.81 86 GLU A N 1
ATOM 634 C CA . GLU A 1 86 ? -12.523 -2.810 8.236 1.00 94.81 86 GLU A CA 1
ATOM 635 C C . GLU A 1 86 ? -11.129 -2.511 8.793 1.00 94.81 86 GLU A C 1
ATOM 637 O O . GLU A 1 86 ? -10.295 -3.406 8.939 1.00 94.81 86 GLU A O 1
ATOM 642 N N . CYS A 1 87 ? -10.866 -1.239 9.072 1.00 93.69 87 CYS A N 1
ATOM 643 C CA . CYS A 1 87 ? -9.598 -0.761 9.605 1.00 93.69 87 CYS A CA 1
ATOM 644 C C . CYS A 1 87 ? -9.861 0.276 10.697 1.00 93.69 87 CYS A C 1
ATOM 646 O O . CYS A 1 87 ? -10.878 0.967 10.680 1.00 93.69 87 CYS A O 1
ATOM 648 N N . LYS A 1 88 ? -8.930 0.409 11.639 1.00 94.06 88 LYS A N 1
ATOM 649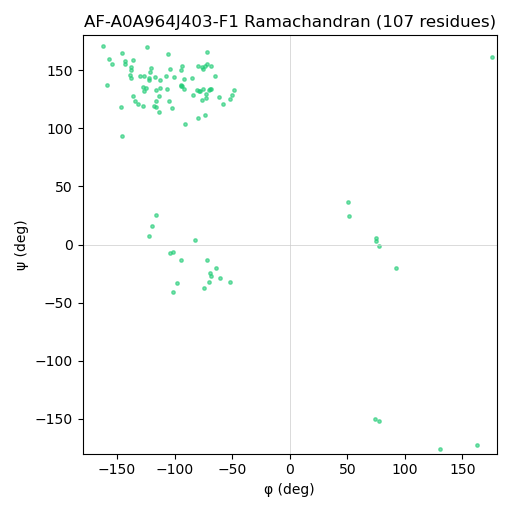 C CA . LYS A 1 88 ? -8.938 1.494 12.614 1.00 94.06 88 LYS A CA 1
ATOM 650 C C . LYS A 1 88 ? -7.908 2.543 12.206 1.00 94.06 88 LYS A C 1
ATOM 652 O O . LYS A 1 88 ? -6.713 2.259 12.193 1.00 94.06 88 LYS A O 1
ATOM 657 N N . LEU A 1 89 ? -8.374 3.752 11.917 1.00 93.25 89 LEU A N 1
ATOM 658 C CA . LEU A 1 89 ? -7.531 4.930 11.767 1.00 93.25 89 LEU A CA 1
ATOM 659 C C . LEU A 1 89 ? -7.257 5.532 13.147 1.00 93.25 89 LEU A C 1
ATOM 661 O O . LEU A 1 89 ? -8.194 5.801 13.899 1.00 93.25 89 LEU A O 1
ATOM 665 N N . LEU A 1 90 ? -5.982 5.763 13.450 1.00 91.06 90 LEU A N 1
ATOM 666 C CA . LEU A 1 90 ? -5.533 6.523 14.613 1.00 91.06 90 LEU A CA 1
ATOM 667 C C . LEU A 1 90 ? -4.864 7.806 14.112 1.00 91.06 90 LEU A C 1
ATOM 669 O O . LEU A 1 90 ? -3.822 7.731 13.467 1.00 91.06 90 LEU A O 1
ATOM 673 N 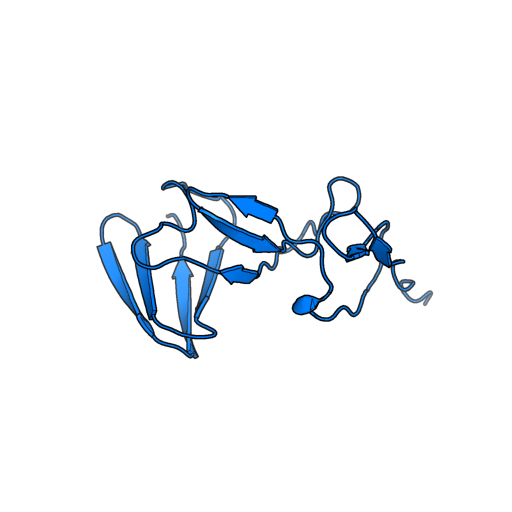N . VAL A 1 91 ? -5.456 8.965 14.396 1.00 89.50 91 VAL A N 1
ATOM 674 C CA . VAL A 1 91 ? -4.951 10.280 13.965 1.00 89.50 91 VAL A CA 1
ATOM 675 C C . VAL A 1 91 ? -5.006 11.254 15.135 1.00 89.50 91 VAL A C 1
ATOM 677 O O . VAL A 1 91 ? -6.059 11.415 15.743 1.00 89.50 91 VAL A O 1
ATOM 680 N N . GLU A 1 92 ? -3.872 11.863 15.492 1.00 87.38 92 GLU A N 1
ATOM 681 C CA . GLU A 1 92 ? -3.769 12.808 16.622 1.00 87.38 92 GLU A CA 1
ATOM 682 C C . GLU A 1 92 ? -4.363 12.266 17.941 1.00 87.38 92 GLU A C 1
ATOM 684 O O . GLU A 1 92 ? -4.995 12.977 18.719 1.00 87.38 92 GLU A O 1
ATOM 689 N N . GLY A 1 93 ? -4.189 10.962 18.189 1.00 87.56 93 GLY A N 1
ATOM 690 C CA . GLY A 1 93 ? -4.735 10.273 19.364 1.00 87.56 93 GLY A CA 1
ATOM 691 C C . GLY A 1 93 ? -6.232 9.943 19.292 1.00 87.56 93 GLY A C 1
ATOM 692 O O . GLY A 1 93 ? -6.749 9.305 20.209 1.00 87.56 93 GLY A O 1
ATOM 693 N N . GLU A 1 94 ? -6.930 10.320 18.218 1.00 91.50 94 GLU A N 1
ATOM 694 C CA . GLU A 1 94 ? -8.321 9.942 17.985 1.00 91.50 94 GLU A CA 1
ATOM 695 C C . GLU A 1 94 ? -8.439 8.660 17.162 1.00 91.50 94 GLU A C 1
ATOM 697 O O . GLU A 1 94 ? -7.823 8.508 16.107 1.00 91.50 94 GLU A O 1
ATOM 702 N N . GLU A 1 95 ? -9.303 7.753 17.621 1.00 94.12 95 GLU A N 1
ATOM 703 C CA . GLU A 1 95 ? -9.646 6.532 16.897 1.00 94.12 95 GLU A CA 1
ATOM 704 C C . GLU A 1 95 ? -10.915 6.719 16.051 1.00 94.12 95 GLU A C 1
ATOM 706 O O . GLU A 1 95 ? -11.931 7.273 16.499 1.00 94.12 95 GLU A O 1
ATOM 711 N N . ARG A 1 96 ? -10.869 6.211 14.817 1.00 95.44 96 ARG A N 1
ATOM 712 C CA . ARG A 1 96 ? -12.006 6.115 13.898 1.00 95.44 96 ARG A CA 1
ATOM 713 C C . ARG A 1 96 ? -12.017 4.750 13.225 1.00 95.44 96 ARG A C 1
ATOM 715 O O . ARG A 1 96 ? -11.019 4.325 12.652 1.00 95.44 96 ARG A O 1
ATOM 722 N N . GLU A 1 97 ? -13.153 4.071 13.281 1.00 96.00 97 GLU A N 1
ATOM 723 C CA . GLU A 1 97 ? -13.373 2.861 12.490 1.00 96.00 97 GLU A CA 1
ATOM 724 C C . GLU A 1 97 ? -13.709 3.254 11.051 1.00 96.00 97 GLU A C 1
ATOM 726 O O . GLU A 1 97 ? -14.546 4.127 10.826 1.00 96.00 97 GLU A O 1
ATOM 731 N N . LEU A 1 98 ? -13.049 2.605 10.096 1.00 96.38 98 LEU A N 1
ATOM 732 C CA . LEU A 1 98 ? -13.281 2.740 8.666 1.00 96.38 98 LEU A CA 1
ATOM 733 C C . LEU A 1 98 ? -13.769 1.406 8.108 1.00 96.38 98 LEU A C 1
ATOM 735 O O . LEU A 1 98 ? -13.177 0.355 8.359 1.00 96.38 98 LEU A O 1
ATOM 739 N N . LYS A 1 99 ? -14.826 1.455 7.309 1.00 97.00 99 LYS A N 1
ATOM 740 C CA . LYS A 1 99 ? -15.431 0.310 6.627 1.00 97.00 99 LYS A CA 1
ATOM 741 C C . LYS A 1 99 ? -15.099 0.330 5.144 1.00 97.00 99 LYS A C 1
ATOM 743 O O . LYS A 1 99 ? -14.702 1.349 4.584 1.00 97.00 99 LYS A O 1
ATOM 748 N N . ALA A 1 100 ? -15.305 -0.804 4.479 1.00 97.62 100 ALA A N 1
ATOM 749 C CA . ALA A 1 100 ? -15.131 -0.910 3.036 1.00 97.62 100 ALA A CA 1
ATOM 750 C C . ALA A 1 100 ? -15.829 0.235 2.278 1.00 97.62 100 ALA A C 1
ATOM 752 O O . ALA A 1 100 ? -17.018 0.492 2.475 1.00 97.62 100 ALA A O 1
ATOM 753 N N . ARG A 1 101 ? -15.091 0.838 1.339 1.00 97.12 101 ARG A N 1
ATOM 754 C CA . ARG A 1 101 ? -15.440 2.014 0.522 1.00 97.12 101 ARG A CA 1
ATOM 755 C C . ARG A 1 101 ? -15.397 3.360 1.247 1.00 97.12 101 ARG A C 1
ATOM 757 O O . ARG A 1 101 ? -15.697 4.371 0.617 1.00 97.12 101 ARG A O 1
ATOM 764 N N . GLU A 1 102 ? -15.006 3.405 2.516 1.00 97.81 102 GLU A N 1
ATOM 765 C CA . GLU A 1 102 ? -14.753 4.665 3.211 1.00 97.81 102 GLU A CA 1
ATOM 766 C C . GLU A 1 102 ? -13.327 5.154 2.957 1.00 97.81 102 GLU A C 1
ATOM 768 O O . GLU A 1 102 ? -12.377 4.370 2.852 1.00 97.81 102 GLU A O 1
ATOM 773 N N . THR A 1 103 ? -13.196 6.475 2.845 1.00 96.06 103 THR A N 1
ATOM 774 C CA . THR A 1 103 ? -11.918 7.162 2.684 1.00 96.06 103 THR A CA 1
ATOM 775 C C . THR A 1 103 ? -11.657 8.080 3.867 1.00 96.06 103 THR A C 1
ATOM 777 O O . THR A 1 103 ? -12.578 8.700 4.399 1.00 96.06 103 THR A O 1
ATOM 780 N N . ALA A 1 104 ? -10.393 8.179 4.258 1.00 93.88 104 ALA A N 1
ATOM 781 C CA . ALA A 1 104 ? -9.922 9.138 5.237 1.00 93.88 104 ALA A CA 1
ATOM 782 C C . ALA A 1 104 ? -8.706 9.870 4.684 1.00 93.88 104 ALA A C 1
ATOM 784 O O . ALA A 1 104 ? -7.886 9.287 3.982 1.00 93.88 104 ALA A O 1
ATOM 785 N N . ARG A 1 105 ? -8.579 11.146 5.027 1.00 91.69 105 ARG A N 1
ATOM 786 C CA . ARG A 1 105 ? -7.409 11.960 4.713 1.00 91.69 105 ARG A CA 1
ATOM 787 C C . ARG A 1 105 ? -6.796 12.394 6.030 1.00 91.69 105 ARG A C 1
ATOM 789 O O . ARG A 1 105 ? -7.479 13.059 6.810 1.00 91.69 105 ARG A O 1
ATOM 796 N N . ALA A 1 106 ? -5.556 11.999 6.269 1.00 84.81 106 ALA A N 1
ATOM 797 C CA . ALA A 1 106 ? -4.787 12.464 7.407 1.00 84.81 106 ALA A CA 1
ATOM 798 C C . ALA A 1 106 ? -3.987 13.700 6.983 1.00 84.81 106 ALA A C 1
ATOM 800 O O . ALA A 1 106 ? -3.560 13.848 5.837 1.00 84.81 106 ALA A O 1
ATOM 801 N N . SER A 1 107 ? -3.860 14.661 7.883 1.00 74.44 107 SER A N 1
ATOM 802 C CA . SER A 1 107 ? -3.029 15.841 7.672 1.00 74.44 107 SER A CA 1
ATOM 803 C C . SER A 1 107 ? -2.468 16.214 9.030 1.00 74.44 107 SER A C 1
ATOM 805 O O . SER A 1 107 ? -3.249 16.490 9.939 1.00 74.44 107 SER A O 1
ATOM 807 N N . SER A 1 108 ? -1.148 16.190 9.179 1.00 65.00 108 SER A N 1
ATOM 808 C CA . SER A 1 108 ? -0.499 16.789 10.340 1.00 65.00 108 SER A CA 1
ATOM 809 C C . SER A 1 108 ? -0.564 18.309 10.199 1.00 65.00 108 SER A C 1
ATOM 811 O O . SER A 1 108 ? -0.252 18.848 9.135 1.00 65.00 108 SER A O 1
ATOM 813 N N . SER A 1 109 ? -1.034 18.987 11.245 1.00 59.47 109 SER A N 1
ATOM 814 C CA . SER A 1 109 ? -1.037 20.453 11.352 1.00 59.47 109 SER A CA 1
ATOM 815 C C . SER A 1 109 ? 0.309 21.000 11.796 1.00 59.47 109 SER A C 1
ATOM 817 O O . SER A 1 109 ? 0.894 20.359 12.697 1.00 59.47 109 SER A O 1
#

pLDDT: mean 88.18, std 8.55, range [48.69, 97.81]

Sequence (109 aa):
MGGVSEAPLEDAGAGLAPTGNGWFVVNVRDTEWMTSQSFGSGCMFESRDDSCPQFGINVSVLEPGRPNCLYHSEEAQEAFLVLSGECKLLVEGEERELKARETARASSS

Foldseek 3Di:
DDAFDEFDWDCPVQATAGDDDGHYDDDLVRHRKDADPQQGIKGWNADPNGDDPPDTDMDGDDDVPHHNDPDDDDQDKDKDAAQADKDWDQAPNDIDIDHHGDMDIHDDD